Protein AF-X1JHQ9-F1 (afdb_monomer_lite)

Foldseek 3Di:
DPPVVVVVVVVVVVVVVVVVVVVQVCCCPPVVDDCVVHCVVVVVVVVVVVVVVVVVVPDPDDDDPCVPPDDDPCVVVVVVVVVVCVDPVSVVVVVVVVD

InterPro domains:
  IPR004740 Nucleoside:H+ symporter [PF03825] (4-99)
  IPR036259 MFS transporter superfamily [SSF103473] (9-99)

Radius of gyration: 20.44 Å; chains: 1; bounding box: 48×26×48 Å

Secondary structure (DSSP, 8-state):
--TTHHHHHHHHHHHHHHHHHHHHHHHHHTT----TTSSHHHHHHHHHHHHHHHHHHTS-----TTTTS---HHHHTTGGGGGGGGSHHHHHHHHHHH-

Organism: NCBI:txid412755

Sequence (99 aa):
LPSEQFPKVRVFGSIGWVASGIFSIIFIKFLKVDFDGTNIPFYCGAGVSLIAAFVNLALPSTPPPAKGQKSSLIDTFGLGAVQLMKDRNFAIFIIFSFL

pLDDT: mean 83.72, std 9.01, range [60.09, 95.56]

Structure (mmCIF, N/CA/C/O backbone):
data_AF-X1JHQ9-F1
#
_entry.id   AF-X1JHQ9-F1
#
loop_
_atom_site.group_PDB
_atom_site.id
_atom_site.type_symbol
_atom_site.label_atom_id
_atom_site.label_alt_id
_atom_site.label_comp_id
_atom_site.label_asym_id
_atom_site.label_entity_id
_atom_site.label_seq_id
_atom_site.pdbx_PDB_ins_code
_atom_site.Cartn_x
_atom_site.Cartn_y
_atom_site.Cartn_z
_atom_site.occupancy
_atom_site.B_iso_or_equiv
_atom_site.auth_seq_id
_atom_site.auth_comp_id
_atom_site.auth_asym_id
_atom_site.auth_atom_id
_atom_site.pdbx_PDB_model_num
ATOM 1 N N . LEU A 1 1 ? -10.830 -7.153 11.086 1.00 60.09 1 LEU A N 1
ATOM 2 C CA . LEU A 1 1 ? -10.256 -8.507 10.925 1.00 60.09 1 LEU A CA 1
ATOM 3 C C . LEU A 1 1 ? -9.736 -8.943 12.286 1.00 60.09 1 LEU A C 1
ATOM 5 O O . LEU A 1 1 ? -9.251 -8.072 13.001 1.00 60.09 1 LEU A O 1
ATOM 9 N N . PRO A 1 2 ? -9.822 -10.228 12.655 1.00 74.00 2 PRO A N 1
ATOM 10 C CA . PRO A 1 2 ? -9.035 -10.765 13.760 1.00 74.00 2 PRO A CA 1
ATOM 11 C C . PRO A 1 2 ? -7.580 -10.296 13.622 1.00 74.00 2 PRO A C 1
ATOM 13 O O . PRO A 1 2 ? -7.052 -10.277 12.506 1.00 74.00 2 PRO A O 1
ATOM 16 N N . SER A 1 3 ? -6.953 -9.892 14.725 1.00 71.44 3 SER A N 1
ATOM 17 C CA . SER A 1 3 ? -5.591 -9.330 14.761 1.00 71.44 3 SER A CA 1
ATOM 18 C C . SER A 1 3 ? -4.554 -10.201 14.035 1.00 71.44 3 SER A C 1
ATOM 20 O O . SER A 1 3 ? -3.596 -9.684 13.472 1.00 71.44 3 SER A O 1
ATOM 22 N N . GLU A 1 4 ? -4.789 -11.510 13.950 1.00 77.88 4 GLU A N 1
ATOM 23 C CA . GLU A 1 4 ? -3.926 -12.485 13.273 1.00 77.88 4 GLU A CA 1
ATOM 24 C C . GLU A 1 4 ? -4.045 -12.517 11.741 1.00 77.88 4 GLU A C 1
ATOM 26 O O . GLU A 1 4 ? -3.148 -13.007 11.050 1.00 77.88 4 GLU A O 1
ATOM 31 N N . GLN A 1 5 ? -5.152 -12.036 11.174 1.00 82.69 5 GLN A N 1
ATOM 32 C CA . GLN A 1 5 ? -5.370 -12.086 9.723 1.00 82.69 5 GLN A CA 1
ATOM 33 C C . GLN A 1 5 ? -4.710 -10.909 9.002 1.00 82.69 5 GLN A C 1
ATOM 35 O O . GLN A 1 5 ? -4.294 -11.049 7.852 1.00 82.69 5 GLN A O 1
ATOM 40 N N . PHE A 1 6 ? -4.572 -9.764 9.674 1.00 85.12 6 PHE A N 1
ATOM 41 C CA . PHE A 1 6 ? -3.974 -8.568 9.082 1.00 85.12 6 PHE A CA 1
ATOM 42 C C . PHE A 1 6 ? -2.524 -8.788 8.603 1.00 85.12 6 PHE A C 1
ATOM 44 O O . PHE A 1 6 ? -2.240 -8.456 7.449 1.00 85.12 6 PHE A O 1
ATOM 51 N N . PRO A 1 7 ? -1.623 -9.418 9.389 1.00 87.12 7 PRO A N 1
ATOM 52 C CA . PRO A 1 7 ? -0.274 -9.724 8.920 1.00 87.12 7 PRO A CA 1
ATOM 53 C C . PRO A 1 7 ? -0.265 -10.575 7.648 1.00 87.12 7 PRO A C 1
ATOM 55 O O . PRO A 1 7 ? 0.472 -10.264 6.718 1.00 87.12 7 PRO A O 1
ATOM 58 N N . LYS A 1 8 ? -1.131 -11.596 7.561 1.00 88.19 8 LYS A N 1
ATOM 59 C CA . LYS A 1 8 ? -1.216 -12.490 6.391 1.00 88.19 8 LYS A CA 1
ATOM 60 C C . LYS A 1 8 ? -1.588 -11.726 5.121 1.00 88.19 8 LYS A C 1
ATOM 62 O O . LYS A 1 8 ? -0.988 -11.952 4.076 1.00 88.19 8 LYS A O 1
ATOM 67 N N . VAL A 1 9 ? -2.525 -10.782 5.220 1.00 87.94 9 VAL A N 1
ATOM 68 C CA . VAL A 1 9 ? -2.891 -9.904 4.097 1.00 87.94 9 VAL A CA 1
ATOM 69 C C . VAL A 1 9 ? -1.732 -8.968 3.733 1.00 87.94 9 VAL A C 1
ATOM 71 O O . VAL A 1 9 ? -1.439 -8.768 2.555 1.00 87.94 9 VAL A O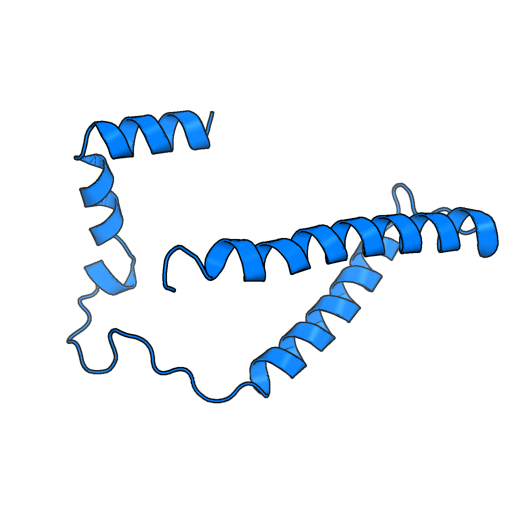 1
ATOM 74 N N . ARG A 1 10 ? -1.015 -8.428 4.726 1.00 89.00 10 ARG A N 1
ATOM 75 C CA . ARG A 1 10 ? 0.092 -7.488 4.496 1.00 89.00 10 ARG A CA 1
ATOM 76 C C . ARG A 1 10 ? 1.282 -8.108 3.755 1.00 89.00 10 ARG A C 1
ATOM 78 O O . ARG A 1 10 ? 1.963 -7.372 3.032 1.00 89.00 10 ARG A O 1
ATOM 85 N N . VAL A 1 11 ? 1.506 -9.421 3.887 1.00 93.12 11 VAL A N 1
ATOM 86 C CA . VAL A 1 11 ? 2.564 -10.156 3.164 1.00 93.12 11 VAL A CA 1
ATOM 87 C C . VAL A 1 11 ? 2.420 -10.002 1.649 1.00 93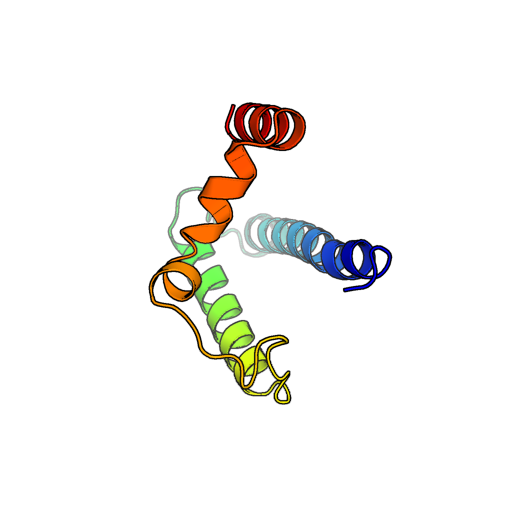.12 11 VAL A C 1
ATOM 89 O O . VAL A 1 11 ? 3.423 -9.778 0.974 1.00 93.12 11 VAL A O 1
ATOM 92 N N . PHE A 1 12 ? 1.195 -10.025 1.111 1.00 92.06 12 PHE A N 1
ATOM 93 C CA . PHE A 1 12 ? 0.967 -9.826 -0.326 1.00 92.06 12 PHE A CA 1
ATOM 94 C C . PHE A 1 12 ? 1.475 -8.465 -0.818 1.00 92.06 12 PHE A C 1
ATOM 96 O O . PHE A 1 12 ? 1.992 -8.371 -1.928 1.00 92.06 12 PHE A O 1
ATOM 103 N N . GLY A 1 13 ? 1.422 -7.427 0.023 1.00 90.75 13 GLY A N 1
ATOM 104 C CA . GLY A 1 13 ? 2.015 -6.126 -0.293 1.00 90.75 13 GLY A CA 1
ATOM 105 C C . GLY A 1 13 ? 3.543 -6.178 -0.390 1.00 90.75 13 GLY A C 1
ATOM 106 O O . GLY A 1 13 ? 4.125 -5.578 -1.289 1.00 90.75 13 GLY A O 1
ATOM 107 N N . SER A 1 14 ? 4.204 -6.927 0.497 1.00 94.19 14 SER A N 1
ATOM 108 C CA . SER A 1 14 ? 5.660 -7.122 0.430 1.00 94.19 14 SER A CA 1
ATOM 109 C C . SER A 1 14 ? 6.066 -7.932 -0.804 1.00 94.19 14 SER A C 1
ATOM 111 O O . SER A 1 14 ? 7.035 -7.582 -1.471 1.00 94.19 14 SER A O 1
ATOM 113 N N . ILE A 1 15 ? 5.292 -8.964 -1.154 1.00 94.38 15 ILE A N 1
ATOM 114 C CA . ILE A 1 15 ? 5.489 -9.738 -2.388 1.00 94.38 15 ILE A CA 1
ATOM 115 C C . ILE A 1 15 ? 5.341 -8.832 -3.616 1.00 94.38 15 ILE A C 1
ATOM 117 O O . ILE A 1 15 ? 6.192 -8.868 -4.501 1.00 94.38 15 ILE A O 1
ATOM 121 N N . GLY A 1 16 ? 4.309 -7.985 -3.653 1.00 91.75 16 GLY A N 1
ATOM 122 C CA . GLY A 1 16 ? 4.098 -7.024 -4.737 1.00 91.75 16 GLY A CA 1
ATOM 123 C C . GLY A 1 16 ? 5.264 -6.046 -4.903 1.00 91.75 16 GLY A C 1
ATOM 124 O O . GLY A 1 16 ? 5.685 -5.778 -6.027 1.00 91.75 16 GLY A O 1
ATOM 125 N N . TRP A 1 17 ? 5.846 -5.571 -3.798 1.00 92.19 17 TRP A N 1
ATOM 126 C CA . TRP A 1 17 ? 7.023 -4.699 -3.835 1.00 92.19 17 TRP A CA 1
ATOM 127 C C . TRP A 1 17 ? 8.250 -5.399 -4.439 1.00 92.19 17 TRP A C 1
ATOM 129 O O . TRP A 1 17 ? 8.883 -4.857 -5.346 1.00 92.19 17 TRP A O 1
ATOM 139 N N . VAL A 1 18 ? 8.543 -6.634 -4.012 1.00 94.25 18 VAL A N 1
ATOM 140 C CA . VAL A 1 18 ? 9.644 -7.432 -4.585 1.00 94.25 18 VAL A CA 1
ATOM 141 C C . VAL A 1 18 ? 9.398 -7.722 -6.067 1.00 94.25 18 VAL A C 1
ATOM 143 O O . VAL A 1 18 ? 10.305 -7.560 -6.884 1.00 94.25 18 VAL A O 1
ATOM 146 N N . ALA A 1 19 ? 8.171 -8.095 -6.437 1.00 92.31 19 ALA A N 1
ATOM 147 C CA . ALA A 1 19 ? 7.793 -8.344 -7.825 1.00 92.31 19 ALA A CA 1
ATOM 148 C C . ALA A 1 19 ? 7.985 -7.097 -8.705 1.00 92.31 19 ALA A C 1
ATOM 150 O O . ALA A 1 19 ? 8.515 -7.210 -9.809 1.00 92.31 19 ALA A O 1
ATOM 151 N N . SER A 1 20 ? 7.640 -5.906 -8.203 1.00 89.62 20 SER A N 1
ATOM 152 C CA . SER A 1 20 ? 7.895 -4.637 -8.896 1.00 89.62 20 SER A CA 1
ATOM 153 C C . SER A 1 20 ? 9.390 -4.366 -9.084 1.00 89.62 20 SER A C 1
ATOM 155 O O . SER A 1 20 ? 9.797 -3.881 -10.140 1.00 89.62 20 SER A O 1
ATOM 157 N N . GLY A 1 21 ? 10.220 -4.692 -8.090 1.00 88.88 21 GLY A N 1
ATOM 158 C CA . GLY A 1 21 ? 11.675 -4.572 -8.196 1.00 88.88 21 GLY A CA 1
ATOM 159 C C . GLY A 1 21 ? 12.261 -5.502 -9.262 1.00 88.88 21 GLY A C 1
ATOM 160 O O . GLY A 1 21 ? 13.055 -5.070 -10.095 1.00 88.88 21 GLY A O 1
ATOM 161 N N . ILE A 1 22 ? 11.818 -6.761 -9.295 1.00 90.06 22 ILE A N 1
ATOM 162 C CA . ILE A 1 22 ? 12.222 -7.735 -10.323 1.00 90.06 22 ILE A CA 1
ATOM 163 C C . ILE A 1 22 ? 11.764 -7.276 -11.713 1.00 90.06 22 ILE A C 1
ATOM 165 O O . ILE A 1 22 ? 12.553 -7.307 -12.656 1.00 90.06 22 ILE A O 1
ATOM 169 N N . PHE A 1 23 ? 10.517 -6.815 -11.837 1.00 87.00 23 PHE A N 1
ATOM 170 C CA . PHE A 1 23 ? 9.970 -6.272 -13.081 1.00 87.00 23 PHE A CA 1
ATOM 171 C C . PHE A 1 23 ? 10.821 -5.111 -13.616 1.00 87.00 23 PHE A C 1
ATOM 173 O O . PHE A 1 23 ? 11.180 -5.109 -14.793 1.00 87.00 23 PHE A O 1
ATOM 180 N N . SER A 1 24 ? 11.216 -4.186 -12.735 1.00 84.75 24 SER A N 1
ATOM 181 C CA . SER A 1 24 ? 12.129 -3.091 -13.070 1.00 84.75 24 SER A CA 1
ATOM 182 C C . SER A 1 24 ? 13.470 -3.618 -13.598 1.00 84.75 24 SER A C 1
ATOM 184 O O . SER A 1 24 ? 13.881 -3.274 -14.703 1.00 84.75 24 SER A O 1
ATOM 186 N N . ILE A 1 25 ? 14.118 -4.547 -12.885 1.00 84.69 25 ILE A N 1
ATOM 187 C CA . ILE A 1 25 ? 15.413 -5.117 -13.301 1.00 84.69 25 ILE A CA 1
ATOM 188 C C . ILE A 1 25 ? 15.331 -5.785 -14.680 1.00 84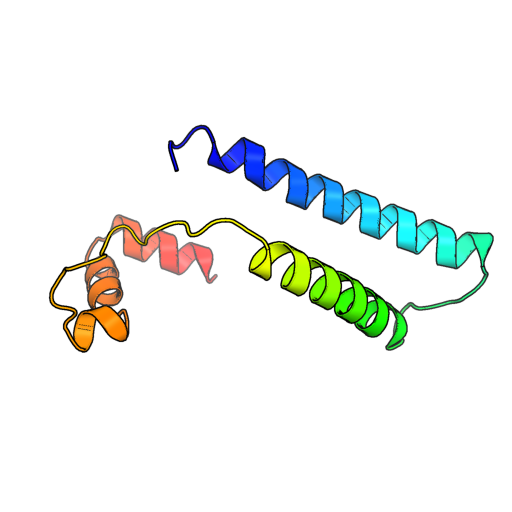.69 25 ILE A C 1
ATOM 190 O O . ILE A 1 25 ? 16.239 -5.609 -15.496 1.00 84.69 25 ILE A O 1
ATOM 194 N N . ILE A 1 26 ? 14.265 -6.546 -14.947 1.00 85.38 26 ILE A N 1
ATOM 195 C CA . ILE A 1 26 ? 14.055 -7.221 -16.235 1.00 85.38 26 ILE A CA 1
ATOM 196 C C . ILE A 1 26 ? 13.959 -6.191 -17.355 1.00 85.38 26 ILE A C 1
ATOM 198 O O . ILE A 1 26 ? 14.645 -6.313 -18.368 1.00 85.38 26 ILE A O 1
ATOM 202 N N . PHE A 1 27 ? 13.148 -5.157 -17.175 1.00 80.75 27 PHE A N 1
ATOM 203 C CA . PHE A 1 27 ? 12.975 -4.157 -18.211 1.00 80.75 27 PHE A CA 1
ATOM 204 C C . PHE A 1 27 ? 14.279 -3.349 -18.474 1.00 80.75 27 PHE A C 1
ATOM 206 O O . PHE A 1 27 ? 14.567 -3.049 -19.633 1.00 80.75 27 PHE A O 1
ATOM 213 N N . ILE A 1 28 ? 15.118 -3.072 -17.459 1.00 80.94 28 ILE A N 1
ATOM 214 C CA . ILE A 1 28 ? 16.359 -2.286 -17.641 1.00 80.94 28 ILE A CA 1
ATOM 215 C C . ILE A 1 28 ? 17.391 -3.167 -18.337 1.00 80.94 28 ILE A C 1
ATOM 217 O O . ILE A 1 28 ? 17.964 -2.810 -19.363 1.00 80.94 28 ILE A O 1
ATOM 221 N N . LYS A 1 29 ? 17.634 -4.360 -17.784 1.00 79.19 29 LYS A N 1
ATOM 222 C CA . LYS A 1 29 ? 18.740 -5.217 -18.227 1.00 79.19 29 LYS A CA 1
ATOM 223 C C . LYS A 1 29 ? 18.428 -5.995 -19.497 1.00 79.19 29 LYS A C 1
ATOM 225 O O . LYS A 1 29 ? 19.335 -6.238 -20.288 1.00 79.19 29 LYS A O 1
ATOM 230 N N . PHE A 1 30 ? 17.181 -6.424 -19.674 1.00 74.81 30 PHE A N 1
ATOM 231 C CA . PHE A 1 30 ? 16.799 -7.313 -20.769 1.00 74.81 30 PHE A CA 1
ATOM 232 C C . PHE A 1 30 ? 16.218 -6.548 -21.958 1.00 74.81 30 PHE A C 1
ATOM 234 O O . PHE A 1 30 ? 16.559 -6.849 -23.099 1.00 74.81 30 PHE A O 1
ATOM 241 N N . LEU A 1 31 ? 15.386 -5.532 -21.702 1.00 73.94 31 LEU A N 1
ATOM 242 C CA . LEU A 1 31 ? 14.772 -4.720 -22.757 1.00 73.94 31 LEU A CA 1
ATOM 243 C C . LEU A 1 31 ? 15.589 -3.461 -23.099 1.00 73.94 31 LEU A C 1
ATOM 245 O O . LEU A 1 31 ? 15.289 -2.823 -24.104 1.00 73.94 31 LEU A O 1
ATOM 249 N N . LYS A 1 32 ? 16.637 -3.132 -22.320 1.00 74.94 32 LYS A N 1
ATOM 250 C CA . LYS A 1 32 ? 17.486 -1.930 -22.489 1.00 74.94 32 LYS A CA 1
ATOM 251 C C . LYS A 1 32 ? 16.680 -0.632 -22.585 1.00 74.94 32 LYS A C 1
ATOM 253 O O . LYS A 1 32 ? 17.074 0.303 -23.278 1.00 74.94 32 LYS A O 1
ATOM 258 N N . VAL A 1 33 ? 15.529 -0.594 -21.923 1.00 72.69 33 VAL A N 1
ATOM 259 C CA . VAL A 1 33 ? 14.731 0.621 -21.799 1.00 72.69 33 VAL A CA 1
ATOM 260 C C . VAL A 1 33 ? 15.106 1.226 -20.457 1.00 72.69 33 VAL A C 1
ATOM 262 O O . VAL A 1 33 ? 15.005 0.551 -19.442 1.00 72.69 33 VAL A O 1
ATOM 265 N N . ASP A 1 34 ? 15.555 2.474 -20.441 1.00 72.38 34 ASP A N 1
ATOM 266 C CA . ASP A 1 34 ? 15.703 3.216 -19.193 1.00 72.38 34 ASP A CA 1
ATOM 267 C C . ASP A 1 34 ? 14.368 3.897 -18.884 1.00 72.38 34 ASP A C 1
ATOM 269 O O . ASP A 1 34 ? 13.846 4.665 -19.692 1.00 72.38 34 ASP A O 1
ATOM 273 N N . PHE A 1 35 ? 13.788 3.581 -17.728 1.00 71.56 35 PHE A N 1
ATOM 274 C CA . PHE A 1 35 ? 12.540 4.188 -17.234 1.00 71.56 35 PHE A CA 1
ATOM 275 C C . PHE A 1 35 ? 12.741 4.990 -15.947 1.00 71.56 35 PHE A C 1
ATOM 277 O O . PHE A 1 35 ? 11.777 5.516 -15.383 1.00 71.56 35 PHE A O 1
ATOM 284 N N . ASP A 1 36 ? 13.987 5.097 -15.484 1.00 68.19 36 ASP A N 1
ATOM 285 C CA . ASP A 1 36 ? 14.342 5.965 -14.369 1.00 68.19 36 ASP A CA 1
ATOM 286 C C . ASP A 1 36 ? 14.136 7.428 -14.796 1.00 68.19 36 ASP A C 1
ATOM 288 O O . ASP A 1 36 ? 14.686 7.891 -15.796 1.00 68.19 36 ASP A O 1
ATOM 292 N N . GLY A 1 37 ? 13.264 8.146 -14.086 1.00 72.38 37 GLY A N 1
ATOM 293 C CA . GLY A 1 37 ? 12.905 9.537 -14.397 1.00 72.38 37 GLY A CA 1
ATOM 294 C C . GLY A 1 37 ? 11.895 9.739 -15.537 1.00 72.38 37 GLY A C 1
ATOM 295 O O . GLY A 1 37 ? 11.657 10.877 -15.935 1.00 72.38 37 GLY A O 1
ATOM 296 N N . THR A 1 38 ? 11.277 8.678 -16.065 1.00 80.56 38 THR A N 1
ATOM 297 C CA . THR A 1 38 ? 10.255 8.768 -17.130 1.00 80.56 38 THR A CA 1
ATOM 298 C C . THR A 1 38 ? 8.857 8.396 -16.639 1.00 80.56 38 THR A C 1
ATOM 300 O O . THR A 1 38 ? 8.672 7.816 -15.574 1.00 80.56 38 THR A O 1
ATOM 303 N N . ASN A 1 39 ? 7.836 8.693 -17.450 1.00 84.88 39 ASN A N 1
ATOM 304 C CA . ASN A 1 39 ? 6.433 8.440 -17.094 1.00 84.88 39 ASN A CA 1
ATOM 305 C C . ASN A 1 39 ? 5.992 6.970 -17.261 1.00 84.88 39 ASN A C 1
ATOM 307 O O . ASN A 1 39 ? 4.864 6.612 -16.928 1.00 84.88 39 ASN A O 1
ATOM 311 N N . ILE A 1 40 ? 6.865 6.107 -17.788 1.00 84.38 40 ILE A N 1
ATOM 312 C CA . ILE A 1 40 ? 6.551 4.714 -18.142 1.00 84.38 40 ILE A CA 1
ATOM 313 C C . ILE A 1 40 ? 6.102 3.885 -16.920 1.00 84.38 40 ILE A C 1
ATOM 315 O O . ILE A 1 40 ? 5.061 3.229 -17.020 1.00 84.38 40 ILE A O 1
ATOM 319 N N . PRO A 1 41 ? 6.774 3.939 -15.748 1.00 85.69 41 PRO A N 1
ATOM 320 C CA . PRO A 1 41 ? 6.329 3.203 -14.565 1.00 85.69 41 PRO A CA 1
ATOM 321 C C . PRO A 1 41 ? 4.934 3.624 -14.089 1.00 85.69 41 PRO A C 1
ATOM 323 O O . PRO A 1 41 ? 4.168 2.780 -13.622 1.00 85.69 41 PRO A O 1
ATOM 326 N N . PHE A 1 42 ? 4.567 4.901 -14.259 1.00 87.44 42 PHE A N 1
ATOM 327 C CA . PHE A 1 42 ? 3.234 5.395 -13.910 1.00 87.44 42 PHE A CA 1
ATOM 328 C C . PHE A 1 42 ? 2.150 4.798 -14.812 1.00 87.44 42 PHE A C 1
ATOM 330 O O . PHE A 1 42 ? 1.105 4.396 -14.305 1.00 87.44 42 PHE A O 1
ATOM 337 N N . TYR A 1 43 ? 2.397 4.664 -16.119 1.00 89.50 43 TYR A N 1
ATOM 338 C CA . TYR A 1 43 ? 1.454 3.998 -17.026 1.00 89.50 43 TYR A CA 1
ATOM 339 C C . TYR A 1 43 ? 1.312 2.503 -16.718 1.00 89.50 43 TYR A C 1
ATOM 341 O O . TYR A 1 43 ? 0.193 1.986 -16.697 1.00 89.50 43 TYR A O 1
ATOM 349 N N . CYS A 1 44 ? 2.414 1.814 -16.407 1.00 88.06 44 CYS A N 1
ATOM 350 C CA . CYS A 1 44 ? 2.373 0.419 -15.963 1.00 88.06 44 CYS A CA 1
ATOM 351 C C . CYS A 1 44 ? 1.556 0.268 -14.669 1.00 88.06 44 CYS A C 1
ATOM 353 O O . CYS A 1 44 ? 0.676 -0.590 -14.583 1.00 88.06 44 CYS A O 1
ATOM 355 N N . GLY A 1 45 ? 1.791 1.143 -13.686 1.00 89.75 45 GLY A N 1
ATOM 356 C CA . GLY A 1 45 ? 1.031 1.183 -12.437 1.00 89.75 45 GLY A CA 1
ATOM 357 C C . GLY A 1 45 ? -0.454 1.486 -12.652 1.00 89.75 45 GLY A C 1
ATOM 358 O O . GLY A 1 45 ? -1.306 0.853 -12.025 1.00 89.75 45 GLY A O 1
ATOM 359 N N . ALA A 1 46 ? -0.783 2.391 -13.576 1.00 92.88 46 ALA A N 1
ATOM 360 C CA . ALA A 1 46 ? -2.163 2.689 -13.951 1.00 92.88 46 ALA A CA 1
ATOM 361 C C . ALA A 1 46 ? -2.861 1.460 -14.558 1.00 92.88 46 ALA A C 1
ATOM 363 O O . ALA A 1 46 ? -3.985 1.145 -14.169 1.00 92.88 46 ALA A O 1
ATOM 364 N N . GLY A 1 47 ? -2.181 0.717 -15.437 1.00 94.00 47 GLY A N 1
ATOM 365 C CA . GLY A 1 47 ? -2.697 -0.533 -16.005 1.00 94.00 47 GLY A CA 1
ATOM 366 C C . GLY A 1 47 ? -2.991 -1.589 -14.935 1.00 94.00 47 GLY A C 1
ATOM 367 O O . GLY A 1 47 ? -4.091 -2.141 -14.893 1.00 94.00 47 GLY A O 1
ATOM 368 N N . VAL A 1 48 ? -2.049 -1.816 -14.014 1.00 92.50 48 VAL A N 1
ATOM 369 C CA . VAL A 1 48 ? -2.245 -2.738 -12.878 1.00 92.50 48 VAL A CA 1
ATOM 370 C C . VAL A 1 48 ? -3.399 -2.278 -11.982 1.00 92.50 48 VAL A C 1
ATOM 372 O O . VAL A 1 48 ? -4.205 -3.098 -11.543 1.00 92.50 48 VAL A O 1
ATOM 375 N N . SER A 1 49 ? -3.526 -0.970 -11.750 1.00 93.38 49 SER A N 1
ATOM 376 C CA . SER A 1 49 ? -4.597 -0.397 -10.925 1.00 93.38 49 SER A CA 1
ATOM 377 C C . SER A 1 49 ? -5.977 -0.568 -11.559 1.00 93.38 49 SER A C 1
ATOM 379 O O . SER A 1 49 ? -6.937 -0.859 -10.848 1.00 93.38 49 SER A O 1
ATOM 381 N N . LEU A 1 50 ? -6.090 -0.446 -12.885 1.00 95.56 50 LEU A N 1
ATOM 382 C CA . LEU A 1 50 ? -7.338 -0.723 -13.602 1.00 95.5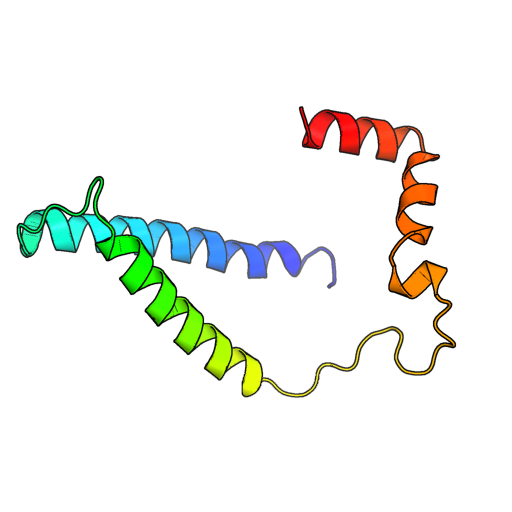6 50 LEU A CA 1
ATOM 383 C C . LEU A 1 50 ? -7.739 -2.193 -13.473 1.00 95.56 50 LEU A C 1
ATOM 385 O O . LEU A 1 50 ? -8.892 -2.484 -13.161 1.00 95.56 50 LEU A O 1
ATOM 389 N N . ILE A 1 51 ? -6.793 -3.121 -13.640 1.00 94.06 51 ILE A N 1
ATOM 390 C CA . ILE A 1 51 ? -7.051 -4.555 -13.439 1.00 94.06 51 ILE A CA 1
ATOM 391 C C . ILE A 1 51 ? -7.522 -4.806 -12.002 1.00 94.06 51 ILE A C 1
ATOM 393 O O . ILE A 1 51 ? -8.536 -5.471 -11.794 1.00 94.06 51 ILE A O 1
ATOM 397 N N . ALA A 1 52 ? -6.839 -4.227 -11.011 1.00 91.19 52 ALA A N 1
ATOM 398 C CA . ALA A 1 52 ? -7.231 -4.340 -9.610 1.00 91.19 52 ALA A CA 1
ATOM 399 C C . ALA A 1 52 ? -8.636 -3.769 -9.349 1.00 91.19 52 ALA A C 1
ATOM 401 O O . ALA A 1 52 ? -9.406 -4.361 -8.594 1.00 91.19 52 ALA A O 1
ATOM 402 N N . ALA A 1 53 ? -9.005 -2.662 -9.999 1.00 93.44 53 ALA A N 1
ATOM 403 C CA . ALA A 1 53 ? -10.346 -2.094 -9.910 1.00 93.44 53 ALA A CA 1
ATOM 404 C C . ALA A 1 53 ? -11.410 -3.059 -10.455 1.00 93.44 53 ALA A C 1
ATOM 406 O O . ALA A 1 53 ? -12.398 -3.312 -9.768 1.00 93.44 53 ALA A O 1
ATOM 407 N N . PHE A 1 54 ? -11.195 -3.658 -11.630 1.00 94.44 54 PHE A N 1
ATOM 408 C CA . PHE A 1 54 ? -12.126 -4.651 -12.180 1.00 94.44 54 PHE A CA 1
ATOM 409 C C . PHE A 1 54 ? -12.265 -5.880 -11.281 1.00 94.44 54 PHE A C 1
ATOM 411 O O . PHE A 1 54 ? -13.380 -6.344 -11.046 1.00 94.44 54 PHE A O 1
ATOM 418 N N . VAL A 1 55 ? -11.155 -6.373 -10.727 1.00 91.75 55 VAL A N 1
ATOM 419 C CA . VAL A 1 55 ? -11.176 -7.487 -9.769 1.00 91.75 55 VAL A CA 1
ATOM 420 C C . VAL A 1 55 ? -11.977 -7.114 -8.521 1.00 91.75 55 VAL A C 1
ATOM 422 O O . VAL A 1 55 ? -12.805 -7.902 -8.074 1.00 91.75 55 VAL A O 1
ATOM 425 N N . ASN A 1 56 ? -11.799 -5.902 -7.991 1.00 89.94 56 ASN A N 1
ATOM 426 C CA . ASN A 1 56 ? -12.532 -5.436 -6.814 1.00 89.94 56 ASN A CA 1
ATOM 427 C C . ASN A 1 56 ? -14.036 -5.278 -7.068 1.00 89.94 56 ASN A C 1
ATOM 429 O O . ASN A 1 56 ? -14.828 -5.546 -6.169 1.00 89.94 56 ASN A O 1
ATOM 433 N N . LEU A 1 57 ? -14.442 -4.884 -8.278 1.00 89.00 57 LEU A N 1
ATOM 434 C CA . LEU A 1 57 ? -15.857 -4.814 -8.659 1.00 89.00 57 LEU A CA 1
ATOM 435 C C . LEU A 1 57 ? -16.508 -6.199 -8.777 1.00 89.00 57 LEU A C 1
ATOM 437 O O . LEU A 1 57 ? -17.715 -6.319 -8.588 1.00 89.00 57 LEU A O 1
ATOM 441 N N . ALA A 1 58 ? -15.722 -7.239 -9.067 1.00 90.75 58 ALA A N 1
ATOM 442 C CA . ALA A 1 58 ? -16.192 -8.621 -9.117 1.00 90.75 58 ALA A CA 1
ATOM 443 C C . ALA A 1 58 ? -16.274 -9.292 -7.731 1.00 90.75 58 ALA A C 1
ATOM 445 O O . ALA A 1 58 ? -16.793 -10.405 -7.623 1.00 90.7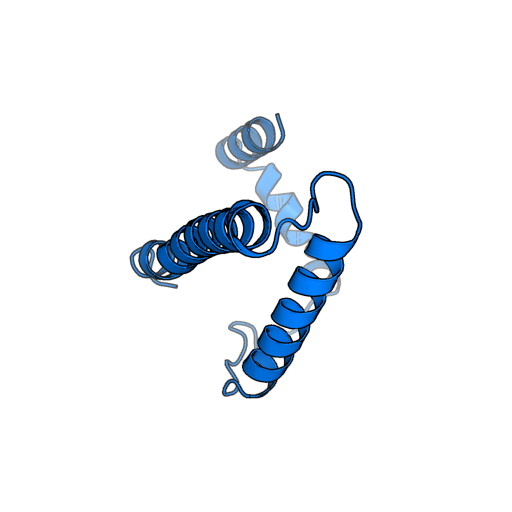5 58 ALA A O 1
ATOM 446 N N . LEU A 1 59 ? -15.762 -8.655 -6.669 1.00 86.25 59 LEU A N 1
ATOM 447 C CA . LEU A 1 59 ? -15.807 -9.226 -5.325 1.00 86.25 59 LEU A CA 1
ATOM 448 C C . LEU A 1 59 ? -17.249 -9.276 -4.787 1.00 86.25 59 LEU A C 1
ATOM 450 O O . LEU A 1 59 ? -18.032 -8.346 -5.000 1.00 86.25 59 LEU A O 1
ATOM 454 N N . PRO A 1 60 ? -17.612 -10.345 -4.053 1.00 83.62 60 PRO A N 1
ATOM 455 C CA . PRO A 1 60 ? -18.936 -10.471 -3.461 1.00 83.62 60 PRO A CA 1
ATOM 456 C C . PRO A 1 60 ? -19.178 -9.366 -2.432 1.00 83.62 60 PRO A C 1
ATOM 458 O O . PRO A 1 60 ? -18.256 -8.910 -1.754 1.00 83.62 60 PRO A O 1
ATOM 461 N N . SER A 1 61 ? -20.440 -8.961 -2.284 1.00 76.31 61 SER A N 1
ATOM 462 C CA . SER A 1 61 ? -20.824 -7.903 -1.352 1.00 76.31 61 SER A CA 1
ATOM 463 C C . SER A 1 61 ? -20.403 -8.242 0.081 1.00 76.31 61 SER A C 1
ATOM 465 O O . SER A 1 61 ? -20.992 -9.111 0.720 1.00 76.31 61 SER A O 1
ATOM 467 N N . THR A 1 62 ? -19.423 -7.511 0.606 1.00 77.38 62 THR A N 1
ATOM 468 C CA . THR A 1 62 ? -19.065 -7.480 2.027 1.00 77.38 62 THR A CA 1
ATOM 469 C C . THR A 1 62 ? -19.886 -6.383 2.705 1.00 77.38 62 THR A C 1
ATOM 471 O O . THR A 1 62 ? -19.554 -5.202 2.580 1.00 77.38 62 THR A O 1
ATOM 474 N N . PRO A 1 63 ? -21.004 -6.718 3.381 1.00 71.94 63 PRO A N 1
ATOM 475 C CA . PRO A 1 63 ? -21.847 -5.707 3.997 1.00 71.94 63 PRO A CA 1
ATOM 476 C C . PRO A 1 63 ? -21.060 -4.946 5.075 1.00 71.94 63 PRO A C 1
ATOM 478 O O . PRO A 1 63 ? -20.360 -5.570 5.878 1.00 71.94 63 PRO A O 1
ATOM 481 N N . PRO A 1 64 ? -21.169 -3.608 5.116 1.00 74.19 64 PRO A N 1
ATOM 482 C CA . PRO A 1 64 ? -20.458 -2.816 6.104 1.00 74.19 64 PRO A CA 1
ATOM 483 C C . PRO A 1 64 ? -20.970 -3.137 7.518 1.00 74.19 64 PRO A C 1
ATOM 485 O O . PRO A 1 64 ? -22.175 -3.339 7.694 1.00 74.19 64 PRO A O 1
ATOM 488 N N . PRO A 1 65 ? -20.103 -3.115 8.547 1.00 69.56 65 PRO A N 1
ATOM 489 C CA . PRO A 1 65 ? -20.498 -3.384 9.934 1.00 69.56 65 PRO A CA 1
ATOM 490 C C . PRO A 1 65 ? -21.606 -2.455 10.453 1.00 69.56 65 PRO A C 1
ATOM 492 O O . PRO A 1 65 ? -22.375 -2.832 11.329 1.00 69.56 65 PRO A O 1
ATOM 495 N N . ALA A 1 66 ? -21.703 -1.248 9.893 1.00 68.94 66 ALA A N 1
ATOM 496 C CA . ALA A 1 66 ? -22.683 -0.229 10.262 1.00 68.94 66 ALA A CA 1
ATOM 497 C C . ALA A 1 66 ? -23.986 -0.279 9.433 1.00 68.94 66 ALA A C 1
ATOM 499 O O . ALA A 1 66 ? -24.788 0.657 9.485 1.00 68.94 66 ALA A O 1
ATOM 500 N N . LYS A 1 67 ? -24.217 -1.335 8.635 1.00 66.88 67 LYS A N 1
ATOM 501 C CA . LYS A 1 67 ? -25.411 -1.447 7.779 1.00 66.88 67 LYS A CA 1
ATOM 502 C C . LYS A 1 67 ? -26.690 -1.393 8.632 1.00 66.88 67 LYS A C 1
ATOM 504 O O . LYS A 1 67 ? -26.959 -2.307 9.402 1.00 66.88 67 LYS A O 1
ATOM 509 N N . GLY A 1 68 ? -27.482 -0.328 8.471 1.00 66.75 68 GLY A N 1
ATOM 510 C CA . GLY A 1 68 ? -28.749 -0.116 9.187 1.00 66.75 68 GLY A CA 1
ATOM 511 C C . GLY A 1 68 ? -28.680 0.814 10.407 1.00 66.75 68 GLY A C 1
ATOM 512 O O . GLY A 1 68 ? -29.718 1.071 11.015 1.00 66.75 68 GLY A O 1
ATOM 513 N N . GLN A 1 69 ? -27.509 1.355 10.763 1.00 72.06 69 GLN A N 1
ATOM 514 C CA . GLN A 1 69 ? -27.408 2.396 11.795 1.00 72.06 69 GLN A CA 1
ATOM 515 C C . GLN A 1 69 ? -27.756 3.780 11.227 1.00 72.06 69 G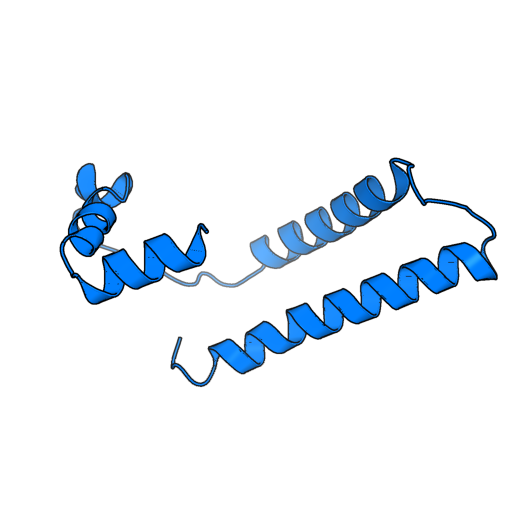LN A C 1
ATOM 517 O O . GLN A 1 69 ? -27.431 4.096 10.082 1.00 72.06 69 GLN A O 1
ATOM 522 N N . LYS A 1 70 ? -28.420 4.621 12.035 1.00 64.94 70 LYS A N 1
ATOM 523 C CA . LYS A 1 70 ? -28.669 6.031 11.699 1.00 64.94 70 LYS A CA 1
ATOM 524 C C . LYS A 1 70 ? -27.325 6.759 11.677 1.00 64.94 70 LYS A C 1
ATOM 526 O O . LYS A 1 70 ? -26.780 7.054 12.733 1.00 64.94 70 LYS A O 1
ATOM 531 N N . SER A 1 71 ? -26.785 7.009 10.490 1.00 63.22 71 SER A N 1
ATOM 532 C CA . SER A 1 71 ? -25.537 7.756 10.351 1.00 63.22 71 SER A CA 1
ATOM 533 C C . SER A 1 71 ? -25.784 9.231 10.670 1.00 63.22 71 SER A C 1
ATOM 535 O O . SER A 1 71 ? -26.627 9.868 10.036 1.00 63.22 71 SER A O 1
ATOM 537 N N . SER A 1 72 ? -25.083 9.771 11.670 1.00 76.00 72 SER A N 1
ATOM 538 C CA . SER A 1 72 ? -25.014 11.218 11.869 1.00 76.00 72 SER A CA 1
ATOM 539 C C . SER A 1 72 ? -24.097 11.834 10.810 1.00 76.00 72 SER A C 1
ATOM 541 O O . SER A 1 72 ? -23.133 11.202 10.370 1.00 76.00 72 SER A O 1
ATOM 543 N N . LEU A 1 73 ? -24.335 13.096 10.434 1.00 74.44 73 LEU A N 1
ATOM 544 C CA . LEU A 1 73 ? -23.403 13.851 9.582 1.00 74.44 73 LEU A CA 1
ATOM 545 C C . LEU A 1 73 ? -21.988 13.848 10.190 1.00 74.44 73 LEU A C 1
ATOM 547 O O . LEU A 1 73 ? -21.003 13.713 9.474 1.00 74.44 73 LEU A O 1
ATOM 551 N N . ILE A 1 74 ? -21.893 13.889 11.522 1.00 75.19 74 ILE A N 1
ATOM 552 C CA . ILE A 1 74 ? -20.632 13.824 12.277 1.00 75.19 74 ILE A CA 1
ATOM 553 C C . ILE A 1 74 ? -19.901 12.489 12.043 1.00 75.19 74 ILE A C 1
ATOM 555 O O . ILE A 1 74 ? -18.680 12.480 11.879 1.00 75.19 74 ILE A O 1
ATOM 559 N N . ASP A 1 75 ? -20.636 11.378 11.973 1.00 72.69 75 ASP A N 1
ATOM 560 C CA . ASP A 1 75 ? -20.070 10.044 11.741 1.00 72.69 75 ASP A CA 1
ATOM 561 C C . ASP A 1 75 ? -19.664 9.860 10.275 1.00 72.69 75 ASP A C 1
ATOM 563 O O . ASP A 1 75 ? -18.634 9.252 9.988 1.00 72.69 75 ASP A O 1
ATOM 567 N N . THR A 1 76 ? -20.434 10.436 9.344 1.00 73.56 76 THR A N 1
ATOM 568 C CA . THR A 1 76 ? -20.139 10.391 7.901 1.00 73.56 76 THR A CA 1
ATOM 569 C C . THR A 1 76 ? -18.859 11.155 7.565 1.00 73.56 76 THR A C 1
ATOM 571 O O . THR A 1 76 ? -18.031 10.667 6.800 1.00 73.56 76 THR A O 1
ATOM 574 N N . PHE A 1 77 ? -18.665 12.333 8.164 1.00 79.62 77 PHE A N 1
ATOM 575 C CA . PHE A 1 77 ? -17.439 13.120 8.004 1.00 79.62 77 PHE A CA 1
ATOM 576 C C . PHE A 1 77 ? -16.266 12.595 8.849 1.00 79.62 77 PHE A C 1
ATOM 578 O O . PHE A 1 77 ? -15.183 13.174 8.811 1.00 79.62 77 PHE A O 1
ATOM 585 N N . GLY A 1 78 ? -16.456 11.522 9.628 1.00 74.50 78 GLY A N 1
ATOM 586 C CA . GLY A 1 78 ? -15.407 10.951 10.475 1.00 74.50 78 GLY A CA 1
ATOM 587 C C . GLY A 1 78 ? -14.961 11.868 11.620 1.00 74.50 78 GLY A C 1
ATOM 588 O O . GLY A 1 78 ? -13.945 11.602 12.259 1.00 74.50 78 GLY A O 1
ATOM 589 N N . LEU A 1 79 ? -15.722 12.926 11.923 1.00 78.00 79 LEU A N 1
ATOM 590 C CA . LEU A 1 79 ? -15.412 13.897 12.978 1.00 78.00 79 LEU A CA 1
ATOM 591 C C . LEU A 1 79 ? -15.405 13.249 14.374 1.00 78.00 79 LEU A C 1
ATOM 593 O O . LEU A 1 79 ? -14.709 13.725 15.269 1.00 78.00 79 LEU A O 1
ATOM 597 N N . GLY A 1 80 ? -16.092 12.114 14.547 1.00 73.62 80 GLY A N 1
ATOM 598 C CA . GLY A 1 80 ? -15.996 11.284 15.751 1.00 73.62 80 GLY A CA 1
ATOM 599 C C . GLY A 1 80 ? -14.581 10.747 16.025 1.00 73.62 80 GLY A C 1
ATOM 600 O O . GLY A 1 80 ? -14.207 10.576 17.183 1.00 73.62 80 GLY A O 1
ATOM 601 N N . ALA A 1 81 ? -13.745 10.562 14.996 1.00 78.06 81 ALA A N 1
ATOM 602 C CA . ALA A 1 81 ? -12.359 10.120 15.168 1.00 78.06 81 ALA A CA 1
ATOM 603 C C . ALA A 1 81 ? -11.469 11.198 15.810 1.00 78.06 81 ALA A C 1
ATOM 605 O O . ALA A 1 81 ? -10.497 10.871 16.487 1.00 78.06 81 ALA A O 1
ATOM 606 N N . VAL A 1 82 ? -11.822 12.483 15.680 1.00 82.00 82 VAL A N 1
ATOM 607 C CA . VAL A 1 82 ? -11.084 13.586 16.325 1.00 82.00 82 VAL A CA 1
ATOM 608 C C . VAL A 1 82 ? -11.208 13.508 17.847 1.00 82.00 82 VAL A C 1
ATOM 610 O O . VAL A 1 82 ? -10.285 13.878 18.567 1.00 82.00 82 VAL A O 1
ATOM 613 N N . GLN A 1 83 ? -12.304 12.947 18.365 1.00 83.56 83 GLN A N 1
ATOM 614 C CA . GLN A 1 83 ? -12.454 12.710 19.799 1.00 83.56 83 GLN A CA 1
ATOM 615 C C . GLN A 1 83 ? -11.420 11.709 20.339 1.00 83.56 83 GLN A C 1
ATOM 617 O O . GLN A 1 83 ? -11.058 11.798 21.512 1.00 83.56 83 GLN A O 1
ATOM 622 N N . LEU A 1 84 ? -10.899 10.814 19.495 1.00 84.75 84 LEU A N 1
ATOM 623 C CA . LEU A 1 84 ? -9.871 9.840 19.866 1.00 84.75 84 LEU A CA 1
ATOM 624 C C . LEU A 1 84 ? -8.545 10.524 20.244 1.00 84.75 84 LEU A C 1
ATOM 626 O O . LEU A 1 84 ? -7.825 10.022 21.099 1.00 84.75 84 LEU A O 1
ATOM 630 N N . MET A 1 85 ? -8.283 11.729 19.721 1.00 86.31 85 MET A N 1
ATOM 631 C CA . MET A 1 85 ? -7.136 12.570 20.104 1.00 86.31 85 MET A CA 1
ATOM 632 C C . MET A 1 85 ? -7.181 13.053 21.560 1.00 86.31 85 MET A C 1
ATOM 634 O O . MET A 1 85 ? -6.182 13.561 22.061 1.00 86.31 85 MET A O 1
ATOM 638 N N . LYS A 1 86 ? -8.316 12.917 22.259 1.00 87.88 86 LYS A N 1
ATOM 639 C CA . LYS A 1 86 ? -8.381 13.191 23.704 1.00 87.88 86 LYS A CA 1
ATOM 640 C C . LYS A 1 86 ? -7.668 12.119 24.526 1.00 87.88 86 LYS A C 1
ATOM 642 O O . LYS A 1 86 ? -7.272 12.403 25.655 1.00 87.88 86 LYS A O 1
ATOM 647 N N . ASP A 1 87 ? -7.515 10.908 23.992 1.00 92.75 87 ASP A N 1
ATOM 648 C CA . ASP A 1 87 ? -6.714 9.881 24.643 1.00 92.75 87 ASP A CA 1
ATOM 649 C C . ASP A 1 87 ? -5.228 10.214 24.485 1.00 92.75 87 ASP A C 1
ATOM 651 O O . ASP A 1 87 ? -4.716 10.381 23.377 1.00 92.75 87 ASP A O 1
ATOM 655 N N . ARG A 1 88 ? -4.523 10.322 25.615 1.00 92.00 88 ARG A N 1
ATOM 656 C CA . ARG A 1 88 ? -3.117 10.735 25.634 1.00 92.00 88 ARG A CA 1
ATOM 657 C C . ARG A 1 88 ? -2.224 9.761 24.868 1.00 92.00 88 ARG A C 1
ATOM 659 O O . ARG A 1 88 ? -1.298 10.207 24.196 1.00 92.00 88 ARG A O 1
ATOM 666 N N . ASN A 1 89 ? -2.484 8.459 24.961 1.00 93.62 89 ASN A N 1
ATOM 667 C CA . ASN A 1 89 ? -1.669 7.453 24.285 1.00 93.62 89 ASN A CA 1
ATOM 668 C C . ASN A 1 89 ? -1.901 7.510 22.774 1.00 93.62 89 ASN A C 1
ATOM 670 O O . ASN A 1 89 ? -0.938 7.484 22.010 1.00 93.62 89 ASN A O 1
ATOM 674 N N . PHE A 1 90 ? -3.156 7.661 22.345 1.00 92.50 90 PHE A N 1
ATOM 675 C CA . PHE A 1 90 ? -3.498 7.846 20.938 1.00 92.50 90 PHE A CA 1
ATOM 676 C C . PHE A 1 90 ? -2.905 9.140 20.369 1.00 92.50 90 PHE A C 1
ATOM 678 O O . PHE A 1 90 ? -2.315 9.119 19.292 1.00 92.50 90 PHE A O 1
ATOM 685 N N . ALA A 1 91 ? -2.989 10.254 21.100 1.00 91.56 91 ALA A N 1
ATOM 686 C CA . ALA A 1 91 ? -2.418 11.528 20.670 1.00 91.56 91 ALA A CA 1
ATOM 687 C C . ALA A 1 91 ? -0.899 11.440 20.484 1.00 91.56 91 ALA A C 1
ATOM 689 O O . ALA A 1 91 ? -0.380 11.871 19.457 1.00 91.56 91 ALA A O 1
ATOM 690 N N . ILE A 1 92 ? -0.192 10.840 21.447 1.00 94.44 92 ILE A N 1
ATOM 691 C CA . ILE A 1 92 ? 1.253 10.605 21.349 1.00 94.44 92 ILE A CA 1
ATOM 692 C C . ILE A 1 92 ? 1.562 9.709 20.143 1.00 94.44 92 ILE A C 1
ATOM 694 O O . ILE A 1 92 ? 2.423 10.054 19.337 1.00 94.44 92 ILE A O 1
ATOM 698 N N . PHE A 1 93 ? 0.836 8.600 19.980 1.00 93.75 93 PHE A N 1
ATOM 699 C CA . PHE A 1 93 ? 0.998 7.691 18.843 1.00 93.75 93 PHE A CA 1
ATOM 700 C C . PHE A 1 93 ? 0.843 8.409 17.495 1.00 93.75 93 PHE A C 1
ATOM 702 O O . PHE A 1 93 ? 1.674 8.235 16.604 1.00 93.75 93 PHE A O 1
ATOM 709 N N . ILE A 1 94 ? -0.190 9.240 17.352 1.00 93.56 94 ILE A N 1
ATOM 710 C CA . ILE A 1 94 ? -0.437 10.018 16.137 1.00 93.56 94 ILE A CA 1
ATOM 711 C C . ILE A 1 94 ? 0.683 11.033 15.900 1.00 93.56 94 ILE A C 1
ATOM 713 O O . ILE A 1 94 ? 1.217 11.072 14.796 1.00 93.56 94 ILE A O 1
ATOM 717 N N . ILE A 1 95 ? 1.091 11.798 16.917 1.00 93.75 95 ILE A N 1
ATOM 718 C CA . ILE A 1 95 ? 2.180 12.782 16.792 1.00 93.75 95 ILE A CA 1
ATOM 719 C C . ILE A 1 95 ? 3.457 12.114 16.275 1.00 93.75 95 ILE A C 1
ATOM 721 O O . ILE A 1 95 ? 4.060 12.615 15.334 1.00 93.75 95 ILE A O 1
ATOM 725 N N . PHE A 1 96 ? 3.835 10.965 16.835 1.00 95.00 96 PHE A N 1
ATOM 726 C CA . PHE A 1 96 ? 5.009 10.223 16.374 1.00 95.00 96 PHE A CA 1
ATOM 727 C C . PHE A 1 96 ? 4.827 9.553 15.008 1.00 95.00 96 PHE A C 1
ATOM 729 O O . PHE A 1 96 ? 5.817 9.295 14.341 1.00 95.00 96 PHE A O 1
ATOM 736 N N . SER A 1 97 ? 3.597 9.254 14.582 1.00 92.44 97 SER A N 1
ATOM 737 C CA . SER A 1 97 ? 3.342 8.659 13.260 1.00 92.44 97 SER A CA 1
ATOM 738 C C . SER A 1 97 ? 3.449 9.675 12.118 1.00 92.44 97 SER A C 1
ATOM 740 O O . SER A 1 97 ? 3.683 9.281 10.978 1.00 92.44 97 SER A O 1
ATOM 742 N N . PHE A 1 98 ? 3.233 10.961 12.410 1.00 90.62 98 PHE A N 1
ATOM 743 C CA . PHE A 1 98 ? 3.327 12.062 11.443 1.00 90.62 98 PHE A CA 1
ATOM 744 C C . PHE A 1 98 ? 4.656 12.832 11.507 1.00 90.62 98 PHE A C 1
ATOM 746 O O . PHE A 1 98 ? 4.873 13.699 10.659 1.00 90.62 98 PHE A O 1
ATOM 753 N N . LEU A 1 99 ? 5.503 12.550 12.502 1.00 86.62 99 LEU A N 1
ATOM 754 C CA . LEU A 1 99 ? 6.860 13.087 12.627 1.00 86.62 99 LEU A CA 1
ATOM 755 C C . LEU A 1 99 ? 7.852 12.234 11.828 1.00 86.62 99 LEU A C 1
ATOM 757 O O . LEU A 1 99 ? 8.697 12.840 11.135 1.00 86.62 99 LEU A O 1
#